Protein AF-A0A5B9FQS3-F1 (afdb_monomer_lite)

pLDDT: mean 88.57, std 11.23, range [61.19, 98.5]

Sequence (101 aa):
MYTFTAADGSVIDTIDTNASALAYDNTASGLTAGTVQAALDEVVTALDDVNDAAATVNLIDNNDGSVTLVKADGTQVAVAKADITANGTVPIPLPTTTDRM

Structure (mmCIF, N/CA/C/O backbone):
data_AF-A0A5B9FQS3-F1
#
_entry.id   AF-A0A5B9FQS3-F1
#
loop_
_atom_site.group_PDB
_atom_site.id
_atom_site.type_symbol
_atom_site.label_atom_id
_atom_site.label_alt_id
_atom_site.label_comp_id
_atom_site.label_asym_id
_atom_site.label_entity_id
_atom_site.label_seq_id
_atom_site.pdbx_PDB_ins_code
_atom_site.Cartn_x
_atom_site.Cartn_y
_atom_site.Cartn_z
_atom_site.occupancy
_atom_site.B_iso_or_equiv
_atom_site.auth_seq_id
_atom_site.auth_comp_id
_atom_si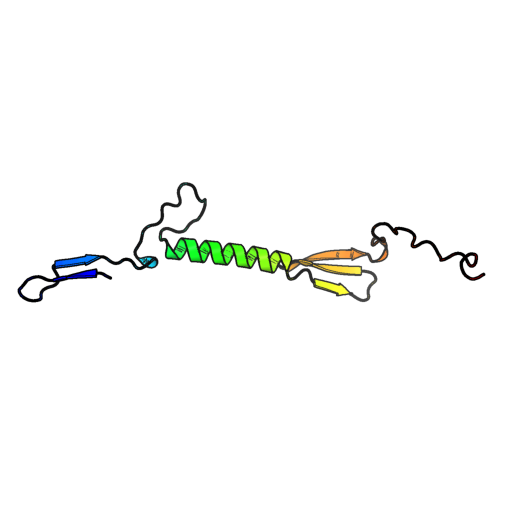te.auth_asym_id
_atom_site.auth_atom_id
_atom_site.pdbx_PDB_model_num
ATOM 1 N N . MET A 1 1 ? -5.943 -5.079 25.686 1.00 88.88 1 MET A N 1
ATOM 2 C CA . MET A 1 1 ? -7.213 -5.664 26.160 1.00 88.88 1 MET A CA 1
ATOM 3 C C . MET A 1 1 ? -7.452 -5.255 27.604 1.00 88.88 1 MET A C 1
ATOM 5 O O . MET A 1 1 ? -6.651 -5.605 28.464 1.00 88.88 1 MET A O 1
ATOM 9 N N . TYR A 1 2 ? -8.517 -4.498 27.853 1.00 93.69 2 TYR A N 1
ATOM 10 C CA . TYR A 1 2 ? -8.955 -4.112 29.192 1.00 93.69 2 TYR A CA 1
ATOM 11 C C . TYR A 1 2 ? -10.268 -4.813 29.506 1.00 93.69 2 TYR A C 1
ATOM 13 O O . TYR A 1 2 ? -11.244 -4.633 28.785 1.00 93.69 2 TYR A O 1
ATOM 21 N N . THR A 1 3 ? -10.285 -5.611 30.567 1.00 95.50 3 THR A N 1
ATOM 22 C CA . THR A 1 3 ? -11.468 -6.361 30.990 1.00 95.50 3 THR A CA 1
ATOM 23 C C . THR A 1 3 ? -12.083 -5.685 32.205 1.00 95.50 3 THR A C 1
ATOM 25 O O . THR A 1 3 ? -11.398 -5.460 33.203 1.00 95.50 3 THR A O 1
ATOM 28 N N . PHE A 1 4 ? -13.372 -5.375 32.127 1.00 96.19 4 PHE A N 1
ATOM 29 C CA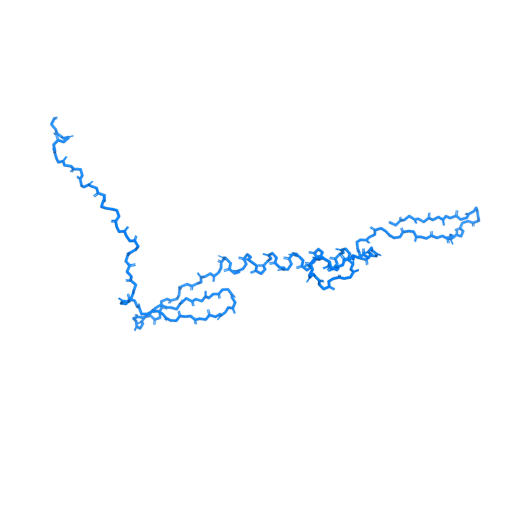 . PHE A 1 4 ? -14.156 -4.925 33.269 1.00 96.19 4 PHE A CA 1
ATOM 30 C C . PHE A 1 4 ? -14.830 -6.132 33.899 1.00 96.19 4 PHE A C 1
ATOM 32 O O . PHE A 1 4 ? -15.536 -6.876 33.221 1.00 96.19 4 PHE A O 1
ATOM 39 N N . THR A 1 5 ? -14.617 -6.321 35.194 1.00 97.25 5 THR A N 1
ATOM 40 C CA . THR A 1 5 ? -15.117 -7.478 35.938 1.00 97.25 5 THR A CA 1
ATOM 41 C C . THR A 1 5 ? -16.085 -7.021 37.022 1.00 97.25 5 THR A C 1
ATOM 43 O O . THR A 1 5 ? -15.840 -6.031 37.712 1.00 97.25 5 THR A O 1
ATOM 46 N N . ALA A 1 6 ? -17.194 -7.738 37.170 1.00 95.56 6 ALA A N 1
ATOM 47 C CA . ALA A 1 6 ? -18.147 -7.539 38.249 1.00 95.56 6 ALA A CA 1
ATOM 48 C C . ALA A 1 6 ? -17.567 -8.014 39.589 1.00 95.56 6 ALA A C 1
ATOM 50 O O . ALA A 1 6 ? -16.570 -8.736 39.645 1.00 95.56 6 ALA A O 1
ATOM 51 N N . ALA A 1 7 ? -18.224 -7.632 40.687 1.00 95.38 7 ALA A N 1
ATOM 52 C CA . ALA A 1 7 ? -17.816 -8.028 42.035 1.00 95.38 7 ALA A CA 1
ATOM 53 C C . ALA A 1 7 ? -17.835 -9.554 42.257 1.00 95.38 7 ALA A C 1
ATOM 55 O O . ALA A 1 7 ? -17.122 -10.049 43.126 1.00 95.38 7 ALA A O 1
ATOM 56 N N . ASP A 1 8 ? -18.626 -10.294 41.473 1.00 96.25 8 ASP A N 1
ATOM 57 C CA . ASP A 1 8 ? -18.693 -11.761 41.499 1.00 96.25 8 ASP A CA 1
ATOM 58 C C . ASP A 1 8 ? -17.642 -12.451 40.604 1.00 96.25 8 ASP A C 1
ATOM 60 O O . ASP A 1 8 ? -17.589 -13.678 40.552 1.00 96.25 8 ASP A O 1
ATOM 64 N N . GLY A 1 9 ? -16.787 -11.679 39.921 1.00 94.50 9 GLY A N 1
ATOM 65 C CA . GLY A 1 9 ? -15.745 -12.186 39.028 1.00 94.50 9 GLY A CA 1
ATOM 66 C C . GLY A 1 9 ? -16.182 -12.408 37.576 1.00 94.50 9 GLY A C 1
ATOM 67 O O . GLY A 1 9 ? -15.345 -12.786 36.756 1.00 94.50 9 GLY A O 1
ATOM 68 N N . SER A 1 10 ? -17.441 -12.139 37.222 1.00 96.25 10 SER A N 1
ATOM 69 C CA . SER A 1 10 ? -17.924 -12.228 35.837 1.00 96.25 10 SER A CA 1
ATOM 70 C C . SER A 1 10 ? -17.409 -11.070 34.978 1.00 96.25 10 SER A C 1
ATOM 72 O O . SER A 1 10 ? -17.330 -9.933 35.442 1.00 96.25 10 SER A O 1
ATOM 74 N N . VAL A 1 11 ? -17.099 -11.320 33.704 1.00 96.81 11 VAL A N 1
ATOM 75 C CA . VAL A 1 11 ? -16.717 -10.256 32.760 1.00 96.81 11 VAL A CA 1
ATOM 76 C C . VAL A 1 11 ? -17.955 -9.458 32.352 1.00 96.81 11 VAL A C 1
ATOM 78 O O . VAL A 1 11 ? -18.920 -10.024 31.848 1.00 96.81 11 VAL A O 1
ATOM 81 N N . ILE A 1 12 ? -17.912 -8.147 32.574 1.00 96.00 12 ILE A N 1
ATOM 82 C CA . ILE A 1 12 ? -18.936 -7.186 32.151 1.00 96.00 12 ILE A CA 1
ATOM 83 C C . ILE A 1 12 ? -18.701 -6.795 30.697 1.00 96.00 12 ILE A C 1
ATOM 85 O O . ILE A 1 12 ? -19.624 -6.825 29.891 1.00 96.00 12 ILE A O 1
ATOM 89 N N . ASP A 1 13 ? -17.468 -6.407 30.379 1.00 96.31 13 ASP A N 1
ATOM 90 C CA . ASP A 1 13 ? -17.097 -5.958 29.045 1.00 96.31 13 ASP A CA 1
ATOM 91 C C . ASP A 1 13 ? -15.589 -6.081 28.837 1.00 96.31 13 ASP A C 1
ATOM 93 O O . ASP A 1 13 ? -14.807 -6.180 29.792 1.00 96.31 13 ASP A O 1
ATOM 97 N N . THR A 1 14 ? -15.180 -6.068 27.577 1.00 94.94 14 THR A N 1
ATOM 98 C CA . THR A 1 14 ? -13.783 -6.133 27.185 1.00 94.94 14 THR A CA 1
ATOM 99 C C . THR A 1 14 ? -13.507 -5.110 26.094 1.00 94.94 14 THR A C 1
ATOM 101 O O . THR A 1 14 ? -14.047 -5.196 24.997 1.00 94.94 14 THR A O 1
ATOM 104 N N . ILE A 1 15 ? -12.621 -4.159 26.374 1.00 94.56 15 ILE A N 1
ATOM 105 C CA . ILE A 1 15 ? -12.119 -3.230 25.364 1.00 94.56 15 ILE A CA 1
ATOM 106 C C . ILE A 1 15 ? -10.881 -3.859 24.738 1.00 94.56 15 ILE A C 1
ATOM 108 O O . ILE A 1 15 ? -9.824 -3.958 25.380 1.00 94.56 15 ILE A O 1
ATOM 112 N N . ASP A 1 16 ? -11.006 -4.278 23.482 1.00 95.69 16 ASP A N 1
ATOM 113 C CA . ASP A 1 16 ? -9.850 -4.651 22.682 1.00 95.69 16 ASP A CA 1
ATOM 114 C C . ASP A 1 16 ? -9.232 -3.404 22.035 1.00 95.69 16 ASP A C 1
ATOM 116 O O . ASP A 1 16 ? -9.896 -2.618 21.367 1.00 95.69 16 ASP A O 1
ATOM 120 N N . THR A 1 17 ? -7.941 -3.214 22.281 1.00 94.50 17 THR A N 1
ATOM 121 C CA . THR A 1 17 ? -7.135 -2.097 21.774 1.00 94.50 17 THR A CA 1
ATOM 122 C C . THR A 1 17 ? -6.061 -2.579 20.801 1.00 94.50 17 THR A C 1
ATOM 124 O O . THR A 1 17 ? -5.176 -1.808 20.436 1.00 94.50 17 THR A O 1
ATOM 127 N N . ASN A 1 18 ? -6.080 -3.862 20.427 1.00 96.00 18 ASN A N 1
ATOM 128 C CA . ASN A 1 18 ? -5.214 -4.397 19.388 1.00 96.00 18 ASN A CA 1
ATOM 129 C C . ASN A 1 18 ? -5.573 -3.758 18.043 1.00 96.00 18 ASN A C 1
ATOM 131 O O . ASN A 1 18 ? -6.745 -3.551 17.737 1.00 96.00 18 ASN A O 1
ATOM 135 N N . ALA A 1 19 ? -4.572 -3.485 17.207 1.00 97.94 19 ALA A N 1
ATOM 136 C CA . ALA A 1 19 ? -4.772 -2.810 15.923 1.00 97.94 19 ALA A CA 1
ATOM 137 C C . ALA A 1 19 ? -5.714 -3.569 14.964 1.00 97.94 19 ALA A C 1
ATOM 139 O O . ALA A 1 19 ? -6.387 -2.940 14.150 1.00 97.94 19 ALA A O 1
ATOM 140 N N . SER A 1 20 ? -5.802 -4.899 15.077 1.00 97.44 20 SER A N 1
ATOM 141 C CA . SER A 1 20 ? -6.762 -5.727 14.334 1.00 97.44 20 SER A CA 1
ATOM 142 C C . SER A 1 20 ? -8.219 -5.491 14.734 1.00 97.44 20 SER A C 1
ATOM 144 O O . SER A 1 20 ? -9.107 -5.720 13.919 1.00 97.44 20 SER A O 1
ATOM 146 N N . ALA A 1 21 ? -8.472 -5.049 15.968 1.00 96.62 21 ALA A N 1
ATOM 147 C CA . ALA A 1 21 ? -9.811 -4.792 16.495 1.00 96.62 21 ALA A CA 1
ATOM 148 C C . ALA A 1 21 ? -10.255 -3.332 16.308 1.00 96.62 21 ALA A C 1
ATOM 150 O O . ALA A 1 21 ? -11.440 -3.023 16.432 1.00 96.62 21 ALA A O 1
ATOM 151 N N . LEU A 1 22 ? -9.318 -2.427 16.008 1.00 96.88 22 LEU A N 1
ATOM 152 C CA . LEU A 1 22 ? -9.598 -1.008 15.818 1.00 96.88 22 LEU A CA 1
ATOM 153 C C . LEU A 1 22 ? -9.923 -0.718 14.351 1.00 96.88 22 LEU A C 1
ATOM 155 O O . LEU A 1 22 ? -9.092 -0.928 13.465 1.00 96.88 22 LEU A O 1
ATOM 159 N N . ALA A 1 23 ? -11.133 -0.213 14.107 1.00 97.81 23 ALA A N 1
ATOM 160 C CA . ALA A 1 23 ? -11.568 0.214 12.783 1.00 97.81 23 ALA A CA 1
ATOM 161 C C . ALA A 1 23 ? -10.699 1.366 12.254 1.00 97.81 23 ALA A C 1
ATOM 163 O O . ALA A 1 23 ? -10.261 2.235 13.011 1.00 97.81 23 ALA A O 1
ATOM 164 N N . TYR A 1 24 ? -10.484 1.375 10.943 1.00 98.12 24 TYR A N 1
ATOM 165 C CA . TYR A 1 24 ? -9.770 2.424 10.229 1.00 98.12 24 TYR A CA 1
ATOM 166 C C . TYR A 1 24 ? -10.698 3.067 9.198 1.00 98.12 24 TYR A C 1
ATOM 168 O O . TYR A 1 24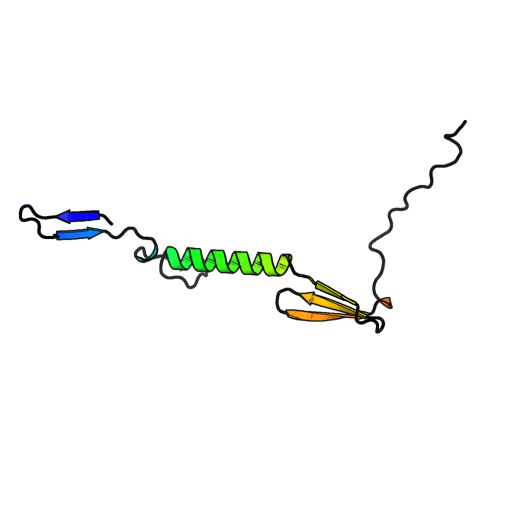 ? -11.364 2.368 8.438 1.00 98.12 24 TYR A O 1
ATOM 176 N N . ASP A 1 25 ? -10.753 4.399 9.192 1.00 97.88 25 ASP A N 1
ATOM 177 C CA . ASP A 1 25 ? -11.472 5.167 8.177 1.00 97.88 25 ASP A CA 1
ATOM 178 C C . ASP A 1 25 ? -10.550 5.397 6.976 1.00 97.88 25 ASP A C 1
ATOM 180 O O . ASP A 1 25 ? -9.583 6.159 7.046 1.00 97.88 25 ASP A O 1
ATOM 184 N N . ASN A 1 26 ? -10.856 4.726 5.870 1.00 97.00 26 ASN A N 1
ATOM 185 C CA . ASN A 1 26 ? -10.082 4.784 4.639 1.00 97.00 26 ASN A CA 1
ATOM 186 C C . ASN A 1 26 ? -10.647 5.755 3.590 1.00 97.00 26 ASN A C 1
ATOM 188 O O . ASN A 1 26 ? -10.152 5.791 2.463 1.00 97.00 26 ASN A O 1
ATOM 192 N N . THR A 1 27 ? -11.649 6.573 3.932 1.00 97.62 27 THR A N 1
ATOM 193 C CA . THR A 1 27 ? -12.327 7.456 2.965 1.00 97.62 27 THR A CA 1
ATOM 194 C C . THR A 1 27 ? -11.388 8.451 2.278 1.00 97.62 27 THR A C 1
ATOM 196 O O . THR A 1 27 ? -11.601 8.789 1.115 1.00 97.62 27 THR A O 1
ATOM 199 N N . ALA A 1 28 ? -10.344 8.908 2.975 1.00 96.56 28 ALA A N 1
ATOM 200 C CA . ALA A 1 28 ? -9.386 9.887 2.462 1.00 96.56 28 ALA A CA 1
ATOM 201 C C . ALA A 1 28 ? -8.035 9.291 2.035 1.00 96.56 28 ALA A C 1
ATOM 203 O O . ALA A 1 28 ? -7.300 9.940 1.293 1.00 96.56 28 ALA A O 1
ATOM 204 N N . SER A 1 29 ? -7.672 8.096 2.511 1.00 94.88 29 SER A N 1
ATOM 205 C CA . SER A 1 29 ? -6.324 7.551 2.301 1.00 94.88 29 SER A CA 1
ATOM 206 C C . SER A 1 29 ? -6.145 6.843 0.963 1.00 94.88 29 SER A C 1
ATOM 208 O O . SER A 1 29 ? -5.016 6.716 0.498 1.00 94.88 29 SER A O 1
ATOM 210 N N . GLY A 1 30 ? -7.238 6.382 0.346 1.00 93.75 30 GLY A N 1
ATOM 211 C CA . GLY A 1 30 ? -7.183 5.547 -0.856 1.00 93.75 30 GLY A CA 1
ATOM 212 C C . GLY A 1 30 ? -6.746 4.103 -0.588 1.00 93.75 30 GLY A C 1
ATOM 213 O O . GLY A 1 30 ? -6.619 3.340 -1.542 1.00 93.75 30 GLY A O 1
ATOM 214 N N . LEU A 1 31 ? -6.546 3.729 0.683 1.00 97.00 31 LEU A N 1
ATOM 215 C CA . LEU A 1 31 ? -6.259 2.356 1.093 1.00 97.00 31 LEU A CA 1
ATOM 216 C C . LEU A 1 31 ? -7.532 1.506 1.083 1.00 97.00 31 LEU A C 1
ATOM 218 O O . LEU A 1 31 ? -8.638 1.996 1.319 1.00 97.00 31 LEU A O 1
ATOM 222 N N . THR A 1 32 ? -7.386 0.205 0.875 1.00 97.50 32 THR A N 1
ATOM 223 C CA . THR A 1 32 ? -8.510 -0.745 0.944 1.00 97.50 32 THR A CA 1
ATOM 224 C C . THR A 1 32 ? -8.799 -1.231 2.365 1.00 97.50 32 THR A C 1
ATOM 226 O O . THR A 1 32 ? -9.899 -1.706 2.650 1.00 97.50 32 THR A O 1
ATOM 229 N N . ALA A 1 33 ? -7.824 -1.090 3.261 1.00 98.19 33 ALA A N 1
ATOM 230 C CA . ALA A 1 33 ? -7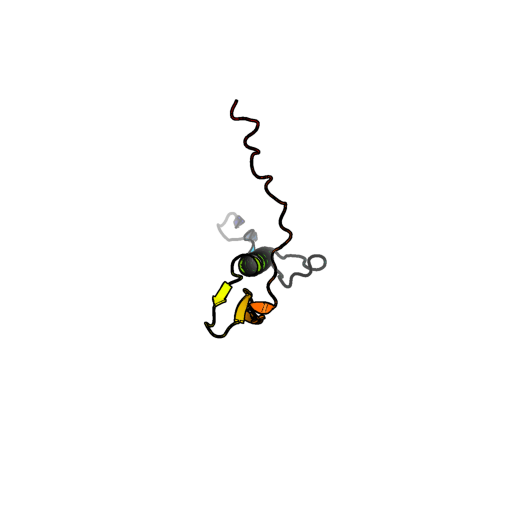.878 -1.543 4.640 1.00 98.19 33 ALA A CA 1
ATOM 231 C C . ALA A 1 33 ? -9.070 -1.012 5.457 1.00 98.19 33 ALA A C 1
ATOM 233 O O . ALA A 1 33 ? -9.387 0.174 5.430 1.00 98.19 33 ALA A O 1
ATOM 234 N N . GLY A 1 34 ? -9.674 -1.894 6.265 1.00 97.75 34 GLY A N 1
ATOM 235 C CA . GLY A 1 34 ? -10.768 -1.557 7.194 1.00 97.75 34 GLY A CA 1
ATOM 236 C C . GLY A 1 34 ? -10.379 -1.527 8.679 1.00 97.75 34 GLY A C 1
ATOM 237 O O . GLY A 1 34 ? -11.183 -1.123 9.519 1.00 97.75 34 GLY A O 1
ATOM 238 N N . THR A 1 35 ? -9.161 -1.948 9.027 1.00 98.44 35 THR A N 1
ATOM 239 C CA . THR A 1 35 ? -8.627 -1.910 10.399 1.00 98.44 35 THR A CA 1
ATOM 240 C C . THR A 1 35 ? -7.267 -1.233 10.418 1.00 98.44 35 THR A C 1
ATOM 242 O O . THR A 1 35 ? -6.585 -1.170 9.393 1.00 98.44 35 THR A O 1
ATOM 245 N N . VAL A 1 36 ? -6.856 -0.734 11.586 1.00 98.31 36 VAL A N 1
ATOM 246 C CA . VAL A 1 36 ? -5.552 -0.070 11.743 1.00 98.31 36 VAL A CA 1
ATOM 247 C C . VAL A 1 36 ? -4.419 -1.012 11.340 1.00 98.31 36 VAL A C 1
ATOM 249 O O . VAL A 1 36 ? -3.485 -0.590 10.666 1.00 98.31 36 VAL A O 1
ATOM 252 N N . GLN A 1 37 ? -4.515 -2.293 11.705 1.00 98.50 37 GLN A N 1
ATOM 253 C CA . GLN A 1 37 ? -3.508 -3.280 11.321 1.00 98.50 37 GLN A CA 1
ATOM 254 C C . GLN A 1 37 ? -3.447 -3.477 9.805 1.00 98.50 37 GLN A C 1
ATOM 256 O O . GLN A 1 37 ? -2.370 -3.362 9.233 1.00 98.50 37 GLN A O 1
ATOM 261 N N . ALA A 1 38 ? -4.593 -3.697 9.153 1.00 98.44 38 ALA A N 1
ATOM 262 C CA . ALA A 1 38 ? -4.624 -3.878 7.705 1.00 98.44 38 ALA A CA 1
ATOM 263 C C . ALA A 1 38 ? -4.067 -2.650 6.965 1.00 98.44 38 ALA A C 1
ATOM 265 O O . ALA A 1 38 ? -3.397 -2.803 5.952 1.00 98.44 38 ALA A O 1
ATOM 266 N N . ALA A 1 39 ? -4.295 -1.440 7.486 1.00 98.44 39 ALA A N 1
ATOM 267 C CA . ALA A 1 39 ? -3.785 -0.216 6.875 1.00 98.44 39 ALA A CA 1
ATOM 268 C C . ALA A 1 39 ? -2.258 -0.119 6.976 1.00 98.44 39 ALA A C 1
ATOM 270 O O . ALA A 1 39 ? -1.605 0.291 6.020 1.00 98.44 39 ALA A O 1
ATOM 271 N N . LEU A 1 40 ? -1.679 -0.517 8.114 1.00 98.12 40 LEU A N 1
ATOM 272 C CA . LEU A 1 40 ? -0.227 -0.583 8.277 1.00 98.12 40 LEU A CA 1
ATOM 273 C C . LEU A 1 40 ? 0.388 -1.651 7.371 1.00 98.12 40 LEU A C 1
ATOM 275 O O . LEU A 1 40 ? 1.387 -1.368 6.719 1.00 98.12 40 LEU A O 1
ATOM 279 N N . ASP A 1 41 ? -0.224 -2.833 7.287 1.00 98.25 41 ASP A N 1
ATOM 280 C CA . ASP A 1 41 ? 0.250 -3.922 6.427 1.00 98.25 41 ASP A CA 1
ATOM 281 C C . ASP A 1 41 ? 0.198 -3.522 4.939 1.00 98.25 41 ASP A C 1
ATOM 283 O O . ASP A 1 41 ? 1.139 -3.777 4.185 1.00 98.25 41 ASP A O 1
ATOM 287 N N . GLU A 1 42 ? -0.864 -2.827 4.519 1.00 97.75 42 GLU A N 1
ATOM 288 C CA . GLU A 1 42 ? -1.007 -2.299 3.157 1.00 97.75 42 GLU A CA 1
ATOM 289 C C . GLU A 1 42 ? 0.061 -1.234 2.852 1.00 97.75 42 GLU A C 1
ATOM 291 O O . GLU A 1 42 ? 0.697 -1.279 1.800 1.00 97.75 42 GLU A O 1
ATOM 296 N N . VAL A 1 43 ? 0.331 -0.318 3.789 1.00 96.75 43 VAL A N 1
ATOM 297 C CA . VAL A 1 43 ? 1.391 0.694 3.637 1.00 96.75 43 VAL A CA 1
ATOM 298 C C . VAL A 1 43 ? 2.781 0.061 3.593 1.00 96.75 43 VAL A C 1
ATOM 300 O O . VAL A 1 43 ? 3.597 0.464 2.770 1.00 96.75 43 VAL A O 1
ATOM 303 N N . VAL A 1 44 ? 3.069 -0.918 4.453 1.00 96.19 44 VAL A N 1
ATOM 304 C CA . VAL A 1 44 ? 4.354 -1.635 4.442 1.00 96.19 44 VAL A CA 1
ATOM 305 C C . VAL A 1 44 ? 4.553 -2.341 3.105 1.00 96.19 44 VAL A C 1
ATOM 307 O O . VAL A 1 44 ? 5.608 -2.185 2.500 1.00 96.19 44 VAL A O 1
ATOM 310 N N . THR A 1 45 ? 3.519 -3.018 2.601 1.00 93.44 45 THR A N 1
ATOM 311 C CA . THR A 1 45 ? 3.550 -3.648 1.273 1.00 93.44 45 THR A CA 1
ATOM 312 C C . THR A 1 45 ? 3.858 -2.621 0.182 1.00 93.44 45 THR A C 1
ATOM 314 O O . THR A 1 45 ? 4.769 -2.820 -0.613 1.00 93.44 45 THR A O 1
ATOM 317 N N . ALA A 1 46 ? 3.175 -1.472 0.190 1.00 90.94 46 ALA A N 1
ATOM 318 C CA . ALA A 1 46 ? 3.419 -0.412 -0.785 1.00 90.94 46 ALA A CA 1
ATOM 319 C C . ALA A 1 46 ? 4.844 0.174 -0.704 1.00 90.94 46 ALA A C 1
ATOM 321 O O . ALA A 1 46 ? 5.410 0.575 -1.722 1.00 90.94 46 ALA A O 1
ATOM 322 N N . LEU A 1 47 ? 5.438 0.244 0.492 1.00 90.50 47 LEU A N 1
ATOM 323 C CA . LEU A 1 47 ? 6.824 0.683 0.673 1.00 90.50 47 LEU A CA 1
ATOM 324 C C . LEU A 1 47 ? 7.827 -0.356 0.165 1.00 90.50 47 LEU A C 1
ATOM 326 O O . LEU A 1 47 ? 8.825 0.023 -0.451 1.00 90.50 47 LEU A O 1
ATOM 330 N N . ASP A 1 48 ? 7.567 -1.639 0.401 1.00 87.06 48 ASP A N 1
ATOM 331 C CA . ASP A 1 48 ? 8.398 -2.728 -0.109 1.00 87.06 48 ASP A CA 1
ATOM 332 C C . ASP A 1 48 ? 8.359 -2.775 -1.641 1.00 87.06 48 ASP A C 1
ATOM 334 O O . ASP A 1 48 ? 9.418 -2.857 -2.259 1.00 87.06 48 ASP A O 1
ATOM 338 N N . ASP A 1 49 ? 7.191 -2.578 -2.259 1.00 81.62 49 ASP A N 1
ATOM 339 C CA . ASP A 1 49 ? 7.051 -2.489 -3.718 1.00 81.62 49 ASP A CA 1
ATOM 340 C C . ASP A 1 49 ? 7.875 -1.328 -4.308 1.00 81.62 49 ASP A C 1
ATOM 342 O O . ASP A 1 49 ? 8.527 -1.473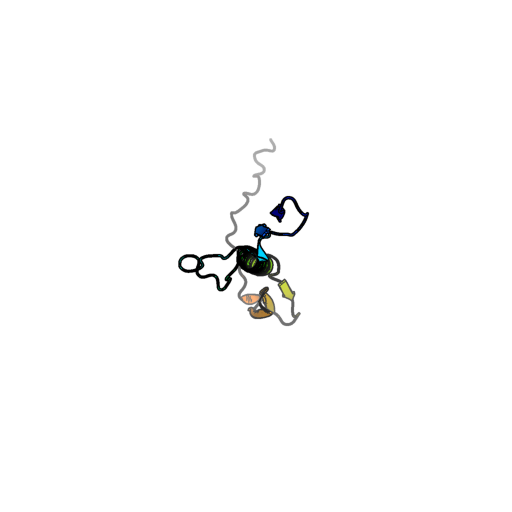 -5.346 1.00 81.62 49 ASP A O 1
ATOM 346 N N . VAL A 1 50 ? 7.895 -0.166 -3.641 1.00 82.38 50 VAL A N 1
ATOM 347 C CA . VAL A 1 50 ? 8.721 0.985 -4.054 1.00 82.38 50 VAL A CA 1
ATOM 348 C C . VAL A 1 50 ? 10.211 0.686 -3.901 1.00 82.38 50 VAL A C 1
ATOM 350 O O . VAL A 1 50 ? 11.007 1.042 -4.774 1.00 82.38 50 VAL A O 1
ATOM 353 N N . ASN A 1 51 ? 10.603 0.047 -2.800 1.00 75.75 51 ASN A N 1
ATOM 354 C CA . ASN A 1 51 ? 11.996 -0.301 -2.559 1.00 75.75 51 ASN A CA 1
ATOM 355 C C . ASN A 1 51 ? 12.484 -1.375 -3.529 1.00 75.75 51 ASN A C 1
ATOM 357 O O . ASN A 1 51 ? 13.600 -1.246 -4.021 1.00 75.75 51 ASN A O 1
ATOM 361 N N . ASP A 1 52 ? 11.670 -2.376 -3.863 1.00 71.00 52 ASP A N 1
ATOM 362 C CA . ASP A 1 52 ? 12.023 -3.378 -4.869 1.00 71.00 52 ASP A CA 1
ATOM 363 C C . ASP A 1 52 ? 12.147 -2.725 -6.252 1.00 71.00 52 ASP A C 1
ATOM 365 O O . ASP A 1 52 ? 13.192 -2.839 -6.897 1.00 71.00 52 ASP A O 1
ATOM 369 N N . ALA A 1 53 ? 11.170 -1.889 -6.639 1.00 66.06 53 ALA A N 1
ATOM 370 C CA . ALA A 1 53 ? 11.221 -1.065 -7.853 1.00 66.06 53 ALA A CA 1
ATOM 371 C C . ALA A 1 53 ? 12.516 -0.252 -7.994 1.00 66.06 53 ALA A C 1
ATOM 373 O O . ALA A 1 53 ? 13.043 -0.116 -9.103 1.00 66.06 53 ALA A O 1
ATOM 374 N N . ALA A 1 54 ? 13.039 0.271 -6.885 1.00 63.31 54 ALA A N 1
ATOM 375 C CA . ALA A 1 54 ? 14.278 1.038 -6.856 1.00 63.31 54 ALA A CA 1
ATOM 376 C C . ALA A 1 54 ? 15.549 0.174 -6.726 1.00 63.31 54 ALA A C 1
ATOM 378 O O . ALA A 1 54 ? 16.616 0.602 -7.171 1.00 63.31 54 ALA A O 1
ATOM 379 N N . ALA A 1 55 ? 15.470 -1.014 -6.121 1.00 62.62 55 ALA A N 1
ATOM 380 C CA . ALA A 1 55 ? 16.635 -1.805 -5.729 1.00 62.62 55 ALA A CA 1
ATOM 381 C C . ALA A 1 55 ? 17.125 -2.796 -6.797 1.00 62.62 55 ALA A C 1
ATOM 383 O O . ALA A 1 55 ? 18.284 -3.208 -6.732 1.00 62.62 55 ALA A O 1
ATOM 384 N N . THR A 1 56 ? 16.303 -3.181 -7.779 1.00 66.25 56 THR A N 1
ATOM 385 C CA . THR A 1 56 ? 16.616 -4.341 -8.639 1.00 66.25 56 THR A CA 1
ATOM 386 C C . THR A 1 56 ? 16.581 -4.061 -10.142 1.00 66.25 56 THR A C 1
ATOM 388 O O . THR A 1 56 ? 16.244 -4.940 -10.934 1.00 66.25 56 THR A O 1
ATOM 391 N N . VAL A 1 57 ? 17.011 -2.871 -10.590 1.00 74.81 57 VAL A N 1
ATOM 392 C CA . VAL A 1 57 ? 17.312 -2.694 -12.024 1.00 74.81 57 VAL A CA 1
ATOM 393 C C . VAL A 1 57 ? 18.549 -3.519 -12.376 1.00 74.81 57 VAL A C 1
ATOM 395 O O . VAL A 1 57 ? 19.686 -3.097 -12.162 1.00 74.81 57 VAL A O 1
ATOM 398 N N . ASN A 1 58 ? 18.320 -4.714 -12.912 1.00 85.44 58 ASN A N 1
ATOM 399 C CA . ASN A 1 58 ? 19.377 -5.626 -13.313 1.00 85.44 58 ASN A CA 1
ATOM 400 C C . ASN A 1 58 ? 19.766 -5.350 -14.768 1.00 85.44 58 ASN A C 1
ATOM 402 O O . ASN A 1 58 ? 18.910 -5.147 -15.631 1.00 85.44 58 ASN A O 1
ATOM 406 N N . LEU A 1 59 ? 21.066 -5.360 -15.047 1.00 91.00 59 LEU A N 1
ATOM 407 C CA . LEU A 1 59 ? 21.611 -5.193 -16.391 1.00 91.00 59 LEU A CA 1
ATOM 408 C C . LEU A 1 59 ? 22.248 -6.511 -16.817 1.00 91.00 59 LEU A C 1
ATOM 410 O O . LEU A 1 59 ? 23.256 -6.929 -16.250 1.00 91.00 59 LEU A O 1
ATOM 414 N N . ILE A 1 60 ? 21.651 -7.162 -17.811 1.00 92.94 60 ILE A N 1
ATOM 415 C CA . ILE A 1 60 ? 22.160 -8.417 -18.368 1.00 92.94 60 ILE A CA 1
ATOM 416 C C . ILE A 1 60 ? 22.848 -8.107 -19.695 1.00 92.94 60 ILE A C 1
ATOM 418 O O . ILE A 1 60 ? 22.230 -7.552 -20.601 1.00 92.94 60 ILE A O 1
ATOM 422 N N . ASP A 1 61 ? 24.125 -8.467 -19.818 1.00 94.12 61 ASP A N 1
ATOM 423 C CA . ASP A 1 61 ? 24.795 -8.509 -21.117 1.00 94.12 61 ASP A CA 1
ATOM 424 C C . ASP A 1 61 ? 24.426 -9.819 -21.824 1.00 94.12 61 ASP A C 1
ATOM 426 O O . ASP A 1 61 ? 24.718 -10.902 -21.321 1.00 94.12 61 ASP A O 1
ATOM 430 N N . ASN A 1 62 ? 23.787 -9.719 -22.988 1.00 94.12 62 ASN A N 1
ATOM 431 C CA . ASN A 1 62 ? 23.326 -10.876 -23.757 1.00 94.12 62 ASN A CA 1
ATOM 432 C C . ASN A 1 62 ? 24.409 -11.450 -24.687 1.00 94.12 62 ASN A C 1
ATOM 434 O O . ASN A 1 62 ? 24.152 -12.402 -25.421 1.00 94.12 62 ASN A O 1
ATOM 438 N N . ASN A 1 63 ? 25.605 -10.851 -24.717 1.00 95.75 63 ASN A N 1
ATOM 439 C CA . ASN A 1 63 ? 26.694 -11.197 -25.635 1.00 95.75 63 ASN A CA 1
ATOM 440 C C . ASN A 1 63 ? 26.326 -11.124 -27.136 1.00 95.75 63 ASN A C 1
ATOM 442 O O . ASN A 1 63 ? 27.086 -11.604 -27.974 1.00 95.75 63 ASN A O 1
ATOM 446 N N . ASP A 1 64 ? 25.220 -10.468 -27.492 1.00 95.69 64 ASP A N 1
ATOM 447 C CA . ASP A 1 64 ? 24.695 -10.353 -28.863 1.00 95.69 64 ASP A CA 1
ATOM 448 C C . ASP A 1 64 ? 24.739 -8.917 -29.419 1.00 95.69 64 ASP A C 1
ATOM 450 O O . ASP A 1 64 ? 24.210 -8.629 -30.490 1.00 95.69 64 ASP A O 1
ATOM 454 N N . GLY A 1 65 ? 25.381 -8.001 -28.690 1.00 95.94 65 GLY A N 1
ATOM 455 C CA . GLY A 1 65 ? 25.409 -6.575 -29.023 1.00 95.94 65 GLY A CA 1
ATOM 456 C C . GLY A 1 65 ? 24.317 -5.747 -28.342 1.00 95.94 65 GLY A C 1
ATOM 457 O O . GLY A 1 65 ? 24.286 -4.534 -28.541 1.00 95.94 65 GLY A O 1
ATOM 458 N N . SER A 1 66 ? 23.483 -6.350 -27.493 1.00 96.69 66 SER A N 1
ATOM 459 C CA . SER A 1 66 ? 22.506 -5.666 -26.640 1.00 96.69 66 SER A CA 1
ATOM 460 C C . SER A 1 66 ? 22.787 -5.866 -25.146 1.00 96.69 66 SER A C 1
ATOM 462 O O . SER A 1 66 ? 23.567 -6.734 -24.744 1.00 96.69 66 SER A O 1
ATOM 464 N N . VAL A 1 67 ? 22.157 -5.031 -24.323 1.00 96.00 67 VAL A N 1
ATOM 465 C CA . VAL A 1 67 ? 21.945 -5.280 -22.893 1.00 96.00 67 VAL A CA 1
ATOM 466 C C . VAL A 1 67 ? 20.445 -5.306 -22.616 1.00 96.00 67 VAL A C 1
ATOM 468 O O . VAL A 1 67 ? 19.689 -4.550 -23.227 1.00 96.00 67 VAL A O 1
ATOM 471 N N . THR A 1 68 ? 20.009 -6.147 -21.684 1.00 95.06 68 THR A N 1
ATOM 472 C CA . THR A 1 68 ? 18.626 -6.155 -21.198 1.00 95.06 68 THR A CA 1
ATOM 473 C C . THR A 1 68 ? 18.561 -5.448 -19.855 1.00 95.06 68 THR A C 1
ATOM 475 O O . THR A 1 68 ? 19.205 -5.873 -18.896 1.00 95.06 68 THR A O 1
ATOM 478 N N . LEU A 1 69 ? 17.761 -4.386 -19.784 1.00 91.06 69 LEU A N 1
ATOM 479 C CA . LEU A 1 69 ? 17.329 -3.796 -18.525 1.00 91.06 69 LEU A CA 1
ATOM 480 C C . LEU A 1 69 ? 16.149 -4.612 -18.017 1.00 91.06 69 LEU A C 1
ATOM 482 O O . LEU A 1 69 ? 15.103 -4.659 -18.667 1.00 91.06 69 LEU A O 1
ATOM 486 N N . VAL A 1 70 ? 16.316 -5.235 -16.860 1.00 88.75 70 VAL A N 1
ATOM 487 C CA . VAL A 1 70 ? 15.244 -5.915 -16.137 1.00 88.75 70 VAL A CA 1
ATOM 488 C C . VAL A 1 70 ? 14.815 -4.986 -15.013 1.00 88.75 70 VAL A C 1
ATOM 490 O O . VAL A 1 70 ? 15.621 -4.672 -14.141 1.00 88.75 70 VAL A O 1
ATOM 493 N N . LYS A 1 71 ? 13.578 -4.489 -15.063 1.00 82.06 71 LYS A N 1
ATOM 494 C CA . LYS A 1 71 ? 12.990 -3.737 -13.949 1.00 82.06 71 LYS A CA 1
ATOM 495 C C . LYS A 1 71 ? 12.588 -4.699 -12.830 1.00 82.06 71 LYS A C 1
ATOM 497 O O . LYS A 1 71 ? 12.399 -5.888 -13.083 1.00 82.06 71 LYS A O 1
ATOM 502 N N . ALA A 1 72 ? 12.375 -4.169 -11.631 1.00 75.88 72 ALA A N 1
ATOM 503 C CA . ALA A 1 72 ? 11.906 -4.970 -10.500 1.00 75.88 72 ALA A CA 1
ATOM 504 C C . ALA A 1 72 ? 10.556 -5.653 -10.755 1.00 75.88 72 ALA A C 1
ATOM 506 O O . ALA A 1 72 ? 10.351 -6.792 -10.359 1.00 75.88 72 ALA A O 1
ATOM 507 N N . ASP A 1 73 ? 9.662 -4.995 -11.503 1.00 78.31 73 ASP A N 1
ATOM 508 C CA . ASP A 1 73 ? 8.363 -5.555 -11.906 1.00 78.31 73 ASP A CA 1
ATOM 509 C C . ASP A 1 73 ? 8.476 -6.692 -12.950 1.00 78.31 73 ASP A C 1
ATOM 511 O O . ASP A 1 73 ? 7.470 -7.184 -13.461 1.00 78.31 73 ASP A O 1
ATOM 515 N N . GLY A 1 74 ? 9.700 -7.100 -13.305 1.00 79.81 74 GLY A N 1
ATOM 516 C CA . GLY A 1 74 ? 9.992 -8.128 -14.301 1.00 79.81 74 GLY A CA 1
ATOM 517 C C . GLY A 1 74 ? 9.896 -7.646 -15.750 1.00 79.81 74 GLY A C 1
ATOM 518 O O . GLY A 1 74 ? 10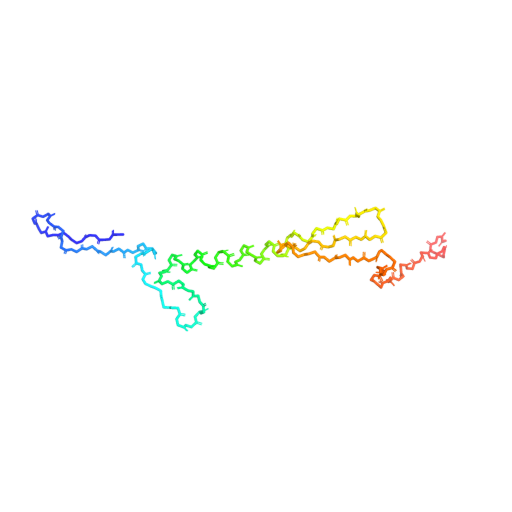.205 -8.409 -16.670 1.00 79.81 74 GLY A O 1
ATOM 519 N N . THR A 1 75 ? 9.509 -6.390 -15.994 1.00 87.31 75 THR A N 1
ATOM 520 C CA . THR A 1 75 ? 9.485 -5.807 -17.337 1.00 87.31 75 THR A CA 1
ATOM 521 C C . THR A 1 75 ? 10.900 -5.716 -17.887 1.00 87.31 75 THR A C 1
ATOM 523 O O . THR A 1 75 ? 11.789 -5.122 -17.275 1.00 87.31 75 THR A O 1
ATOM 526 N N . GLN A 1 76 ? 11.093 -6.233 -19.098 1.00 93.19 76 GLN A N 1
ATOM 527 C CA . GLN A 1 76 ? 12.386 -6.239 -19.772 1.00 93.19 76 GLN A CA 1
ATOM 528 C C . GLN A 1 76 ? 12.415 -5.256 -20.938 1.00 93.19 76 GLN A C 1
ATOM 530 O O . GLN A 1 76 ? 11.452 -5.141 -21.697 1.00 93.19 76 GLN A O 1
ATOM 535 N N . VAL A 1 77 ? 13.538 -4.559 -21.091 1.00 93.56 77 VAL A N 1
ATOM 536 C CA . VAL A 1 77 ? 13.805 -3.663 -22.219 1.00 93.56 77 VAL A CA 1
ATOM 537 C C . VAL A 1 77 ? 15.190 -3.974 -22.768 1.00 93.56 77 VAL A C 1
ATOM 539 O O . VAL A 1 77 ? 16.190 -3.776 -22.080 1.00 93.56 77 VAL A O 1
ATOM 542 N N . ALA A 1 78 ? 15.250 -4.453 -24.009 1.00 94.94 78 ALA A N 1
ATOM 543 C CA . ALA A 1 78 ? 16.509 -4.623 -24.720 1.00 94.94 78 ALA A CA 1
ATOM 544 C C . ALA A 1 78 ? 16.958 -3.282 -25.311 1.00 94.94 78 ALA A C 1
ATOM 546 O O . ALA A 1 78 ? 16.174 -2.581 -25.952 1.00 94.94 78 ALA A O 1
ATOM 547 N N . VAL A 1 79 ? 18.226 -2.945 -25.107 1.00 94.75 79 VAL A N 1
ATOM 548 C CA . VAL A 1 79 ? 18.863 -1.741 -25.644 1.00 94.75 79 VAL A CA 1
ATOM 549 C C . VAL A 1 79 ? 20.114 -2.168 -26.396 1.00 94.75 79 VAL A C 1
ATOM 551 O O . VAL A 1 79 ? 20.947 -2.903 -25.860 1.00 94.75 79 VAL A O 1
ATOM 554 N N . ALA A 1 80 ? 20.262 -1.726 -27.644 1.00 96.62 80 ALA A N 1
ATOM 555 C CA . ALA A 1 80 ? 21.478 -1.995 -28.395 1.00 96.62 80 ALA A CA 1
ATOM 556 C C . ALA A 1 80 ? 22.649 -1.240 -27.758 1.00 96.62 80 ALA A C 1
ATOM 558 O O . ALA A 1 80 ? 22.552 -0.050 -27.463 1.00 96.62 80 ALA A O 1
ATOM 559 N N . LYS A 1 81 ? 23.796 -1.904 -27.595 1.00 94.81 81 LYS A N 1
ATOM 560 C CA . LYS A 1 81 ? 25.007 -1.269 -27.047 1.00 94.81 81 LYS A CA 1
ATOM 561 C C . LYS A 1 81 ? 25.471 -0.090 -27.903 1.00 94.81 81 LYS A C 1
ATOM 563 O O . LYS A 1 81 ? 26.073 0.836 -27.376 1.00 94.81 81 LYS A O 1
ATOM 568 N N . ALA A 1 82 ? 25.173 -0.123 -29.203 1.00 95.75 82 ALA A N 1
ATOM 569 C CA . ALA A 1 82 ? 25.471 0.959 -30.137 1.00 95.75 82 ALA A CA 1
ATOM 570 C C . ALA A 1 82 ? 24.687 2.254 -29.846 1.00 95.75 82 ALA A C 1
ATOM 572 O O . ALA A 1 82 ? 25.170 3.330 -30.187 1.00 95.75 82 ALA A O 1
ATOM 573 N N . ASP A 1 83 ? 23.526 2.156 -29.192 1.00 94.50 83 ASP A N 1
ATOM 574 C CA . ASP A 1 83 ? 22.682 3.307 -28.847 1.00 94.50 83 ASP A CA 1
ATOM 575 C C . ASP A 1 83 ? 23.051 3.916 -27.479 1.00 94.50 83 ASP A C 1
ATOM 577 O O . ASP A 1 83 ? 22.567 4.989 -27.111 1.00 94.50 83 ASP A O 1
ATOM 581 N N . ILE A 1 84 ? 23.927 3.256 -26.709 1.00 91.81 84 ILE A N 1
ATOM 582 C CA . ILE A 1 84 ? 24.394 3.737 -25.407 1.00 91.81 84 ILE A CA 1
ATOM 583 C C . ILE A 1 84 ? 25.512 4.756 -25.624 1.00 91.81 84 ILE A C 1
ATOM 585 O O . ILE A 1 84 ? 26.580 4.441 -26.148 1.00 91.81 84 ILE A O 1
ATOM 589 N N . THR A 1 85 ? 25.288 5.984 -25.165 1.00 89.56 85 THR A N 1
ATOM 590 C CA . THR A 1 85 ? 26.279 7.063 -25.220 1.00 89.56 85 THR A CA 1
ATOM 591 C C . THR A 1 85 ? 26.702 7.493 -23.819 1.00 89.56 85 THR A C 1
ATOM 593 O O . THR A 1 85 ? 25.977 7.306 -22.841 1.00 89.56 85 THR A O 1
ATOM 596 N N . ALA A 1 86 ? 27.910 8.048 -23.701 1.00 85.56 86 ALA A N 1
ATOM 597 C CA . ALA A 1 86 ? 28.388 8.580 -22.432 1.00 85.56 86 ALA A CA 1
ATOM 598 C C . ALA A 1 86 ? 27.516 9.769 -21.994 1.00 85.56 86 ALA A C 1
ATOM 600 O O . ALA A 1 86 ? 27.276 10.689 -22.778 1.00 85.56 86 ALA A O 1
ATOM 601 N N . ASN A 1 87 ? 27.091 9.783 -20.729 1.00 82.19 87 ASN A N 1
ATOM 602 C CA . ASN A 1 87 ? 26.389 10.928 -20.159 1.00 82.19 87 ASN A CA 1
ATOM 603 C C . ASN A 1 87 ? 27.386 12.069 -19.915 1.00 82.19 87 ASN A C 1
ATOM 605 O O . ASN A 1 87 ? 27.988 12.129 -18.849 1.00 82.19 87 ASN A O 1
ATOM 609 N N . GLY A 1 88 ? 27.592 12.910 -20.932 1.00 79.25 88 GLY A N 1
ATOM 610 C CA . GLY A 1 88 ? 28.345 14.164 -20.874 1.00 79.25 88 GLY A CA 1
ATOM 611 C C . GLY A 1 88 ? 29.711 14.066 -20.188 1.00 79.25 88 GLY A C 1
ATOM 612 O O . GLY A 1 88 ? 29.830 14.221 -18.978 1.00 79.25 88 GLY A O 1
ATOM 613 N N . THR A 1 89 ? 30.790 13.902 -20.949 1.00 69.94 89 THR A N 1
ATOM 614 C CA . THR A 1 89 ? 32.137 14.078 -20.390 1.00 69.94 89 THR A CA 1
ATOM 615 C C . THR A 1 89 ? 32.343 15.536 -19.974 1.00 69.94 89 THR A C 1
ATOM 617 O O . THR A 1 89 ? 32.438 16.403 -20.842 1.00 69.94 89 THR A O 1
ATOM 620 N N . VAL A 1 90 ? 32.485 15.815 -18.674 1.00 71.06 90 VAL A N 1
ATOM 621 C CA . VAL A 1 90 ? 33.266 16.982 -18.237 1.00 71.06 90 VAL A CA 1
ATOM 622 C C . VAL A 1 90 ? 34.722 16.642 -18.556 1.00 71.06 90 VAL A C 1
ATOM 624 O O . VAL A 1 90 ? 35.226 15.650 -18.021 1.00 71.06 90 VAL A O 1
ATOM 627 N N . PRO A 1 91 ? 35.416 17.385 -19.436 1.00 71.81 91 PRO A N 1
ATOM 628 C CA . PRO A 1 91 ? 36.830 17.144 -19.668 1.00 71.81 91 PRO A CA 1
ATOM 629 C C . PRO A 1 91 ? 37.571 17.349 -18.347 1.00 71.81 91 PRO A C 1
ATOM 631 O O . PRO A 1 91 ? 37.559 18.450 -17.802 1.00 71.81 91 PRO A O 1
ATOM 634 N N . ILE A 1 92 ? 38.204 16.302 -17.818 1.00 72.88 92 ILE A N 1
ATOM 635 C CA . ILE A 1 92 ? 39.220 16.460 -16.776 1.00 72.88 92 ILE A CA 1
ATOM 636 C C . ILE A 1 92 ? 40.398 17.150 -17.474 1.00 72.88 92 ILE A C 1
ATOM 638 O O . ILE A 1 92 ? 40.978 16.540 -18.378 1.00 72.88 92 ILE A O 1
ATOM 642 N N . PRO A 1 93 ? 40.726 18.418 -17.164 1.00 72.19 93 PRO A N 1
ATOM 643 C CA . PRO A 1 93 ? 41.859 19.067 -17.799 1.00 72.19 93 PRO A CA 1
ATOM 644 C C . PRO A 1 93 ? 43.119 18.263 -17.472 1.00 72.19 93 PRO A C 1
ATOM 646 O O . PRO A 1 93 ? 43.386 17.947 -16.312 1.00 72.19 93 PRO A O 1
ATOM 649 N N . LEU A 1 94 ? 43.881 17.901 -18.505 1.00 72.50 94 LEU A N 1
ATOM 650 C CA . LEU A 1 94 ? 45.190 17.290 -18.319 1.00 72.50 94 LEU A CA 1
ATOM 651 C C . LEU A 1 94 ? 46.057 18.300 -17.547 1.00 72.50 94 LEU A C 1
ATOM 653 O O . LEU A 1 94 ? 46.115 19.456 -17.980 1.00 72.50 94 LEU A O 1
ATOM 657 N N . PRO A 1 95 ? 46.716 17.928 -16.432 1.00 72.31 95 PRO A N 1
ATOM 658 C CA . PRO A 1 95 ? 47.654 18.833 -15.785 1.00 72.31 95 PRO A CA 1
ATOM 659 C C . PRO A 1 95 ? 48.705 19.236 -16.820 1.00 72.31 95 PRO A C 1
ATOM 661 O O . PRO A 1 95 ? 49.390 18.386 -17.397 1.00 72.31 95 PRO A O 1
ATOM 664 N N . THR A 1 96 ? 48.787 20.532 -17.118 1.00 71.38 96 THR A N 1
ATOM 665 C CA . THR A 1 96 ? 49.817 21.041 -18.017 1.00 71.38 96 THR A CA 1
ATOM 666 C C . THR A 1 96 ? 51.159 20.894 -17.311 1.00 71.38 96 THR A C 1
ATOM 668 O O . THR A 1 96 ? 51.292 21.111 -16.108 1.00 71.38 96 THR A O 1
ATOM 671 N N . THR A 1 97 ? 52.193 20.515 -18.054 1.00 67.62 97 THR A N 1
ATOM 672 C CA . THR A 1 97 ? 53.551 20.326 -17.518 1.00 67.62 97 THR A CA 1
ATOM 673 C C . THR A 1 97 ? 54.197 21.622 -17.009 1.00 67.62 97 THR A C 1
ATOM 675 O O . THR A 1 97 ? 55.342 21.592 -16.571 1.00 67.62 97 THR A O 1
ATOM 678 N N . THR A 1 98 ? 53.491 22.754 -17.071 1.00 64.56 98 THR A N 1
ATOM 679 C CA . THR A 1 98 ? 53.931 24.057 -16.561 1.00 64.56 98 THR A CA 1
ATOM 680 C C . THR A 1 98 ? 54.032 24.083 -15.033 1.00 64.56 98 THR A C 1
ATOM 682 O O . THR A 1 98 ? 54.840 24.840 -14.516 1.00 64.56 98 THR A O 1
ATOM 685 N N . ASP A 1 99 ? 53.309 23.218 -14.315 1.00 61.94 99 ASP A N 1
ATOM 686 C CA . ASP A 1 99 ? 53.337 23.147 -12.841 1.00 61.94 99 ASP A CA 1
ATOM 687 C C . ASP A 1 99 ? 54.419 22.185 -12.293 1.00 61.94 99 ASP A C 1
ATOM 689 O O . ASP A 1 99 ? 54.316 21.634 -11.199 1.00 61.94 99 ASP A O 1
ATOM 693 N N . ARG A 1 100 ? 55.454 21.898 -13.098 1.00 61.75 100 ARG A N 1
ATOM 694 C CA . ARG A 1 100 ? 56.622 21.083 -12.703 1.00 61.75 100 ARG A CA 1
ATOM 695 C C . ARG A 1 100 ? 57.954 21.814 -12.901 1.00 61.75 100 ARG A C 1
ATOM 697 O O . ARG A 1 100 ? 58.966 21.160 -13.164 1.00 61.75 100 ARG A O 1
ATOM 704 N N . MET A 1 101 ? 57.958 23.140 -12.785 1.00 61.19 101 MET A N 1
ATOM 705 C CA . MET A 1 101 ? 59.179 23.950 -12.697 1.00 61.19 101 MET A CA 1
ATOM 706 C C . MET A 1 101 ? 59.149 24.824 -11.453 1.00 61.19 101 MET A C 1
ATOM 708 O O . MET A 1 101 ? 58.111 25.481 -11.235 1.00 61.19 101 MET A O 1
#

Secondary structure (DSSP, 8-state):
-EEEE-TTS-EEEEE--STTTSB---TTT----SBHHHHHHHHHHHHHHHHHHHH--EEEE-SSSEEEEE-TTS-EEEEEGGG---S-----PPPPGGGG-

Radius of gyration: 29.54 Å; chains: 1; bounding box: 78×36×72 Å

Foldseek 3Di:
DDFDADPVGHTPDDDDPPQQPAFDDCVPVVDPDGTSVSVVVRVVVVVVVVCLQVPDQDWADPVPQWIWGQGSVRDIDIDGVVPDDDPDDPDPDDPDCPVVD

Organism: NCBI:txid2602769